Protein AF-A0A833PD04-F1 (afdb_monomer_lite)

Secondary structure (DSSP, 8-state):
--HHHHHHHHHHHHHHS-GGGHHHHHHHIIIIIIHHSHHHHHHHHHHHGGGS-HHHHHHHHHHHHHHHHHHHHHHHHHH-GGGPPPHHHHHHHHHHHHHHHHHHHHHHHHT-THHHHS-----SS-SEEEEEEEETTEEEEEEEEPP---------THHHH-HHHHHHHHHHHHHTT---

pLDDT: mean 88.04, std 6.07, range [50.88, 95.75]

Sequence (180 aa):
MNPTTAISLIFSVFKFCPDNQNEKIAEIVFNPLCISYPSKVTEYLNKYKEQLSTEKLLCLKKILEKLEKYHQGLEASYSLKELRISPAEHFEYRRHHQQSMNKAYAEARKKSVFAGLFTENTLLYGKGTAFIIQTPEGSQRQTMPLQSFSRKFDFPSMEILDSTSLQHCLLSFKVEGSSK

Foldseek 3Di:
DDLLVVLVVLVVCLQPDDLVCLVVSLVVCLPPRCQFFVVNNVVNCVVCLVSHDPSSNVSSVVSVVVSVVVVVVVVVLCVDPVSPDDPVVVVVVVVVVVVVVVVVVVVVLVVDPVNVVDDDDDDPDDQKDWDWDQDPVGIDIDIDGDDDDDDDDGGTPCCVVPVPVVVVVVVCVVCVVVPD

Organism: Acinetobacter bereziniae (NCBI:txid106648)

Radius of gyration: 24.27 Å; chains: 1; bounding box: 59×48×64 Å

Structure (mmCIF, N/CA/C/O backbone):
data_AF-A0A833PD04-F1
#
_entry.id   AF-A0A833PD04-F1
#
loop_
_atom_site.group_PDB
_atom_site.id
_atom_site.type_symbol
_atom_site.label_atom_id
_atom_site.label_alt_id
_atom_site.label_comp_id
_atom_site.label_asym_id
_atom_site.label_entity_id
_atom_site.label_seq_id
_atom_site.pdbx_PDB_ins_code
_atom_site.Cartn_x
_atom_site.Cartn_y
_atom_site.Cartn_z
_atom_site.occupancy
_atom_site.B_iso_or_equiv
_atom_site.auth_seq_id
_atom_site.auth_comp_id
_atom_site.auth_asym_id
_atom_site.auth_atom_id
_atom_site.pdbx_PDB_model_num
ATOM 1 N N . MET A 1 1 ? -10.093 -0.000 -7.103 1.00 57.00 1 MET A N 1
ATOM 2 C CA . MET A 1 1 ? -10.843 0.841 -6.144 1.00 57.00 1 MET A CA 1
ATOM 3 C C . MET A 1 1 ? -9.824 1.660 -5.364 1.00 57.00 1 MET A C 1
ATOM 5 O O . MET A 1 1 ? -8.804 1.096 -4.993 1.00 57.00 1 MET A O 1
ATOM 9 N N . ASN A 1 2 ? -10.006 2.973 -5.210 1.00 82.94 2 ASN A N 1
ATOM 10 C CA . ASN A 1 2 ? -9.042 3.804 -4.481 1.00 82.94 2 ASN A CA 1
ATOM 11 C C . ASN A 1 2 ? -9.290 3.646 -2.966 1.00 82.94 2 ASN A C 1
ATOM 13 O O . ASN A 1 2 ? -10.429 3.869 -2.546 1.00 82.94 2 ASN A O 1
ATOM 17 N N . PRO A 1 3 ? -8.290 3.269 -2.143 1.00 87.56 3 PRO A N 1
ATOM 18 C CA . PRO A 1 3 ? -8.480 3.100 -0.700 1.00 87.56 3 PRO A CA 1
ATOM 19 C C . PRO A 1 3 ? -9.009 4.366 -0.017 1.00 87.56 3 PRO A C 1
ATOM 21 O O . PRO A 1 3 ? -9.790 4.255 0.924 1.00 87.56 3 PRO A O 1
ATOM 24 N N . THR A 1 4 ? -8.677 5.560 -0.529 1.00 90.25 4 THR A N 1
ATOM 25 C CA . THR A 1 4 ? -9.212 6.825 0.004 1.00 90.25 4 THR A CA 1
ATOM 26 C C . THR A 1 4 ? -10.723 6.946 -0.173 1.00 90.25 4 THR A C 1
ATOM 28 O O . THR A 1 4 ? -11.394 7.491 0.694 1.00 90.25 4 THR A O 1
ATOM 31 N N . THR A 1 5 ? -11.277 6.411 -1.263 1.00 91.75 5 THR A N 1
ATOM 32 C CA . THR A 1 5 ? -12.723 6.429 -1.518 1.00 91.75 5 THR A CA 1
ATOM 33 C C . THR A 1 5 ? -13.461 5.477 -0.580 1.00 91.75 5 THR A C 1
ATOM 35 O O . THR A 1 5 ? -14.524 5.814 -0.060 1.00 91.75 5 THR A O 1
ATOM 38 N N . ALA A 1 6 ? -12.887 4.297 -0.331 1.00 90.56 6 ALA A N 1
ATOM 39 C CA . ALA A 1 6 ? -13.464 3.328 0.595 1.00 90.56 6 ALA A CA 1
ATOM 40 C C . ALA A 1 6 ? -13.500 3.888 2.025 1.00 90.56 6 ALA A C 1
ATOM 42 O O . ALA A 1 6 ? -14.561 3.914 2.649 1.00 90.56 6 ALA A O 1
ATOM 43 N N . ILE A 1 7 ? -12.375 4.428 2.515 1.00 93.69 7 ILE A N 1
ATOM 44 C CA . ILE A 1 7 ? -12.336 5.030 3.852 1.00 93.69 7 ILE A CA 1
ATOM 45 C C . ILE A 1 7 ? -13.212 6.279 3.939 1.00 93.69 7 ILE A C 1
ATOM 47 O O . ILE A 1 7 ? -13.862 6.465 4.959 1.00 93.69 7 ILE A O 1
ATOM 51 N N . SER A 1 8 ? -13.309 7.105 2.888 1.00 93.38 8 SER A N 1
ATOM 52 C CA . SER A 1 8 ? -14.184 8.282 2.927 1.00 93.38 8 SER A CA 1
ATOM 53 C C . SER A 1 8 ? -15.654 7.908 3.074 1.00 93.38 8 SER A C 1
ATOM 55 O O . SER A 1 8 ? -16.382 8.575 3.807 1.00 93.38 8 SER A O 1
ATOM 57 N N . LEU A 1 9 ? -16.080 6.821 2.422 1.00 92.75 9 LEU A N 1
ATOM 58 C CA . LEU A 1 9 ? -17.443 6.313 2.533 1.00 92.75 9 LEU A CA 1
ATOM 59 C C . LEU A 1 9 ? -17.713 5.812 3.956 1.00 92.75 9 LEU A C 1
ATOM 61 O O . LEU A 1 9 ? -18.668 6.255 4.591 1.00 92.75 9 LEU A O 1
ATOM 65 N N . ILE A 1 10 ? -16.832 4.962 4.491 1.00 92.00 10 ILE A N 1
ATOM 66 C CA . ILE A 1 10 ? -16.973 4.428 5.852 1.00 92.00 10 ILE A CA 1
ATOM 67 C C . ILE A 1 10 ? -16.931 5.560 6.887 1.00 92.00 10 ILE A C 1
ATOM 69 O O . ILE A 1 10 ? -17.763 5.605 7.789 1.00 92.00 10 ILE A O 1
ATOM 73 N N . PHE A 1 11 ? -16.019 6.520 6.729 1.00 92.38 11 PHE A N 1
ATOM 74 C CA . PHE A 1 11 ? -15.885 7.675 7.616 1.00 92.38 11 PHE A CA 1
ATOM 75 C C . PHE A 1 11 ? -17.143 8.550 7.623 1.00 92.38 11 PHE A C 1
ATOM 77 O O . PHE A 1 11 ? -17.534 9.058 8.674 1.00 92.38 11 PHE A O 1
ATOM 84 N N . SER A 1 12 ? -17.805 8.701 6.471 1.00 92.31 12 SER A N 1
ATOM 85 C CA . SER A 1 12 ? -19.057 9.457 6.381 1.00 92.31 12 SER A CA 1
ATOM 86 C C . SER A 1 12 ? -20.163 8.829 7.233 1.00 92.31 12 SER A C 1
ATOM 88 O O . SER A 1 12 ? -20.848 9.547 7.956 1.00 92.31 12 SER A O 1
ATOM 90 N N . VAL A 1 13 ? -20.271 7.496 7.240 1.00 91.44 13 VAL A N 1
ATOM 91 C CA . VAL A 1 13 ? -21.220 6.754 8.083 1.00 91.44 13 VAL A CA 1
ATOM 92 C C . VAL A 1 13 ? -20.795 6.806 9.550 1.00 91.44 13 VAL A C 1
ATOM 94 O O . VAL A 1 13 ? -21.610 7.109 10.422 1.00 91.44 13 VAL A O 1
ATOM 97 N N . PHE A 1 14 ? -19.505 6.594 9.822 1.00 91.00 14 PHE A N 1
ATOM 98 C CA . PHE A 1 14 ? -18.938 6.614 11.170 1.00 91.00 14 PHE A CA 1
ATOM 99 C C . PHE A 1 14 ? -19.196 7.938 11.893 1.00 91.00 14 PHE A C 1
ATOM 101 O O . PHE A 1 14 ? -19.433 7.956 13.096 1.00 91.00 14 PHE A O 1
ATOM 108 N N . LYS A 1 15 ? -19.226 9.065 11.173 1.00 89.56 15 LYS A N 1
ATOM 109 C CA . LY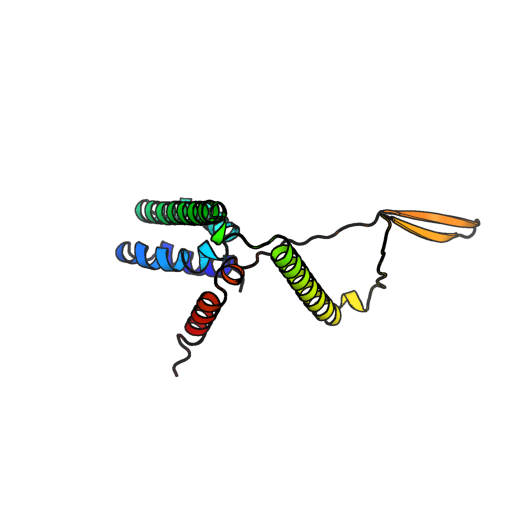S A 1 15 ? -19.519 10.376 11.763 1.00 89.56 15 LYS A CA 1
ATOM 110 C C . LYS A 1 15 ? -20.906 10.444 12.409 1.00 89.56 15 LYS A C 1
ATOM 112 O O . LYS A 1 15 ? -21.037 11.043 13.475 1.00 89.56 15 LYS A O 1
ATOM 117 N N . PHE A 1 16 ? -21.910 9.793 11.825 1.00 89.56 16 PHE A N 1
ATOM 118 C CA . PHE A 1 16 ? -23.313 9.914 12.242 1.00 89.56 16 PHE A CA 1
ATOM 119 C C . PHE A 1 16 ? -23.878 8.673 12.940 1.00 89.56 16 PHE A C 1
ATOM 121 O O . PHE A 1 16 ? -24.968 8.747 13.500 1.00 89.56 16 PHE A O 1
ATOM 128 N N . CYS A 1 17 ? -23.166 7.545 12.938 1.00 89.69 17 CYS A N 1
ATOM 129 C CA . CYS A 1 17 ? -23.637 6.335 13.607 1.00 89.69 17 CYS A CA 1
ATOM 130 C C . CYS A 1 17 ? -23.719 6.508 15.139 1.00 89.69 17 CYS A C 1
ATOM 132 O O . CYS A 1 17 ? -22.941 7.283 15.707 1.00 89.69 17 CYS A O 1
ATOM 134 N N . PRO A 1 18 ? -24.629 5.784 15.813 1.00 91.19 18 PRO A N 1
ATOM 135 C CA . PRO A 1 18 ? -24.664 5.714 17.271 1.00 91.19 18 PRO A CA 1
ATOM 136 C C . PRO A 1 18 ? -23.417 5.017 17.831 1.00 91.19 18 PRO A C 1
ATOM 138 O O . PRO A 1 18 ? -22.821 4.159 17.173 1.00 91.19 18 PRO A O 1
ATOM 141 N N . ASP A 1 19 ? -23.039 5.356 19.066 1.00 88.88 19 ASP A N 1
ATOM 142 C CA . ASP A 1 19 ? -21.758 4.922 19.637 1.00 88.88 19 ASP A CA 1
ATOM 143 C C . ASP A 1 19 ? -21.664 3.410 19.893 1.00 88.88 19 ASP A C 1
ATOM 145 O O . ASP A 1 19 ? -20.575 2.835 19.876 1.00 88.88 19 ASP A O 1
ATOM 149 N N . ASN A 1 20 ? -22.805 2.723 19.997 1.00 89.56 20 ASN A N 1
ATOM 150 C CA . ASN A 1 20 ? -22.875 1.262 20.091 1.00 89.56 20 ASN A CA 1
ATOM 151 C C . ASN A 1 20 ? -22.381 0.526 18.827 1.00 89.56 20 ASN A C 1
ATOM 153 O O . ASN A 1 20 ? -22.128 -0.676 18.882 1.00 89.56 20 ASN A O 1
ATOM 157 N N . GLN A 1 21 ? -22.256 1.212 17.686 1.00 89.56 21 GLN A N 1
ATOM 158 C CA . GLN A 1 21 ? -21.743 0.637 16.437 1.00 89.56 21 GLN A CA 1
ATOM 159 C C . GLN A 1 21 ? -20.262 0.942 16.196 1.00 89.56 21 GLN A C 1
ATOM 161 O O . GLN A 1 21 ? -19.680 0.395 15.255 1.00 89.56 21 GLN A O 1
ATOM 166 N N . ASN A 1 22 ? -19.639 1.771 17.041 1.00 89.12 22 ASN A N 1
ATOM 167 C CA . ASN A 1 22 ? -18.268 2.236 16.840 1.00 89.12 22 ASN A CA 1
ATOM 168 C C . ASN A 1 22 ? -17.275 1.069 16.722 1.00 89.12 22 ASN A C 1
ATOM 170 O O . ASN A 1 22 ? -16.420 1.083 15.840 1.00 89.12 22 ASN A O 1
ATOM 174 N N . GLU A 1 23 ? -17.417 0.032 17.551 1.00 88.94 23 GLU A N 1
ATOM 175 C CA . GLU A 1 23 ? -16.517 -1.129 17.538 1.00 88.94 23 GLU A CA 1
ATOM 176 C C . GLU A 1 23 ? -16.621 -1.946 16.245 1.00 88.94 23 GLU A C 1
ATOM 178 O O . GLU A 1 23 ? -15.602 -2.278 15.645 1.00 88.94 23 GLU A O 1
ATOM 183 N N . LYS A 1 24 ? -17.839 -2.192 15.746 1.00 90.00 24 LYS A N 1
ATOM 184 C CA . LYS A 1 24 ? -18.045 -2.931 14.489 1.00 90.00 24 LYS A CA 1
ATOM 185 C C . LYS A 1 24 ? -17.465 -2.183 13.291 1.00 90.00 24 LYS A C 1
ATOM 187 O O . LYS A 1 24 ? -16.832 -2.777 12.423 1.00 90.00 24 LYS A O 1
ATOM 192 N N . ILE A 1 25 ? -17.656 -0.865 13.250 1.00 90.94 25 ILE A N 1
ATOM 193 C CA . ILE A 1 25 ? -17.088 -0.029 12.187 1.00 90.94 25 ILE A CA 1
ATOM 194 C C . ILE A 1 25 ? -15.559 -0.016 12.285 1.00 90.94 25 ILE A C 1
ATOM 196 O O . ILE A 1 25 ? -14.880 -0.115 11.263 1.00 90.94 25 ILE A O 1
ATOM 200 N N . ALA A 1 26 ? -15.010 0.046 13.499 1.00 90.50 26 ALA A N 1
ATOM 201 C CA . ALA A 1 26 ? -13.573 -0.020 13.725 1.00 90.50 26 ALA A CA 1
ATOM 202 C C . ALA A 1 26 ? -12.954 -1.327 13.217 1.00 90.50 26 ALA A C 1
ATOM 204 O O . ALA A 1 26 ? -11.863 -1.299 12.649 1.00 90.50 26 ALA A O 1
ATOM 205 N N . GLU A 1 27 ? -13.643 -2.458 13.373 1.00 90.88 27 GLU A N 1
ATOM 206 C CA . GLU A 1 27 ? -13.190 -3.747 12.844 1.00 90.88 27 GLU A CA 1
ATOM 207 C C . GLU A 1 27 ? -13.127 -3.761 11.317 1.00 90.88 27 GLU A C 1
ATOM 209 O O . GLU A 1 27 ? -12.102 -4.164 10.770 1.00 90.88 27 GLU A O 1
ATOM 214 N N . ILE A 1 28 ? -14.159 -3.245 10.640 1.00 88.88 28 ILE A N 1
ATOM 215 C CA . ILE A 1 28 ? -14.208 -3.151 9.170 1.00 88.88 28 ILE A CA 1
ATOM 216 C C . ILE A 1 28 ? -13.117 -2.209 8.639 1.00 88.88 28 ILE A C 1
ATOM 218 O O . ILE A 1 28 ? -12.466 -2.489 7.630 1.00 88.88 28 ILE A O 1
ATOM 222 N N . VAL A 1 29 ? -12.896 -1.077 9.317 1.00 91.75 29 VAL A N 1
ATOM 223 C CA . VAL A 1 29 ? -11.812 -0.146 8.968 1.00 91.75 29 VAL A CA 1
ATOM 224 C C . VAL A 1 29 ? -10.456 -0.814 9.172 1.00 91.75 29 VAL A C 1
ATOM 226 O O . VAL A 1 29 ? -9.573 -0.668 8.330 1.00 91.75 29 VAL A O 1
ATOM 229 N N . PHE A 1 30 ? -10.283 -1.564 10.260 1.00 92.88 30 PHE A N 1
ATOM 230 C CA . PHE A 1 30 ? -9.031 -2.248 10.553 1.00 92.88 30 PHE A CA 1
ATOM 231 C C . PHE A 1 30 ? -8.719 -3.344 9.520 1.00 92.88 30 PHE A C 1
ATOM 233 O O . PHE A 1 30 ? -7.654 -3.308 8.901 1.00 92.88 30 PHE A O 1
ATOM 240 N N . ASN A 1 31 ? -9.646 -4.278 9.293 1.00 90.06 31 ASN A N 1
ATOM 241 C CA . ASN A 1 31 ? -9.500 -5.399 8.365 1.00 90.06 31 ASN A CA 1
ATOM 242 C C . AS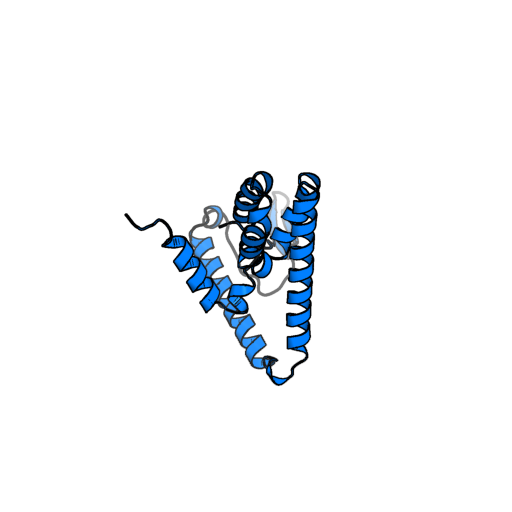N A 1 31 ? -10.687 -5.428 7.377 1.00 90.06 31 ASN A C 1
ATOM 244 O O . ASN A 1 31 ? -11.822 -5.590 7.825 1.00 90.06 31 ASN A O 1
ATOM 248 N N . PRO A 1 32 ? -10.457 -5.298 6.053 1.00 86.88 32 PRO A N 1
ATOM 249 C CA . PRO A 1 32 ? -9.159 -5.364 5.362 1.00 86.88 32 PRO A CA 1
ATOM 250 C C . PRO A 1 32 ? -8.446 -4.021 5.149 1.00 86.88 32 PRO A C 1
ATOM 252 O O . PRO A 1 32 ? -7.312 -4.014 4.665 1.00 86.88 32 PRO A O 1
ATOM 255 N N . LEU A 1 33 ? -9.072 -2.881 5.465 1.00 89.75 33 LEU A N 1
ATOM 256 C CA . LEU A 1 33 ? -8.635 -1.582 4.938 1.00 89.75 33 LEU A CA 1
ATOM 257 C C . LEU A 1 33 ? -7.283 -1.093 5.487 1.00 89.75 33 LEU A C 1
ATOM 259 O O . LEU A 1 33 ? -6.359 -0.868 4.702 1.00 89.75 33 LEU A O 1
ATOM 263 N N . CYS A 1 34 ? -7.159 -0.914 6.807 1.00 92.06 34 CYS A N 1
ATOM 264 C CA . CYS A 1 34 ? -5.934 -0.408 7.436 1.00 92.06 34 CYS A CA 1
ATOM 265 C C . CYS A 1 34 ? -4.766 -1.370 7.252 1.00 92.06 34 CYS A C 1
ATOM 267 O O . CYS A 1 34 ? -3.662 -0.914 6.978 1.00 92.06 34 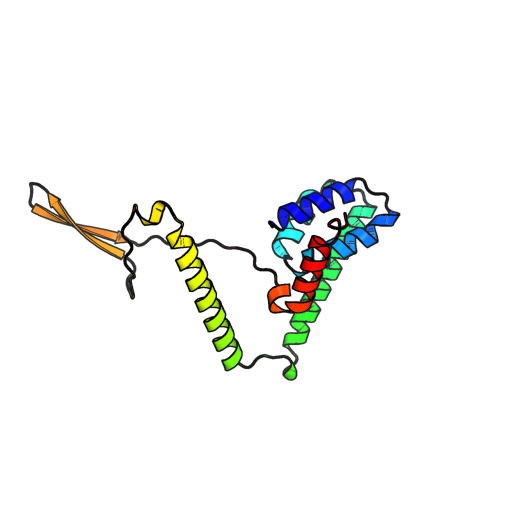CYS A O 1
ATOM 269 N N . ILE A 1 35 ? -5.003 -2.679 7.384 1.00 92.25 35 ILE A N 1
ATOM 270 C CA . ILE A 1 35 ? -3.945 -3.676 7.189 1.00 92.25 35 ILE A CA 1
ATOM 271 C C . ILE A 1 35 ? -3.415 -3.586 5.758 1.00 92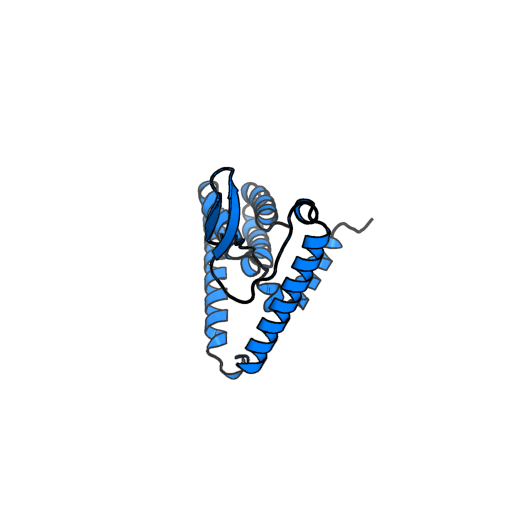.25 35 ILE A C 1
ATOM 273 O O . ILE A 1 35 ? -2.204 -3.490 5.576 1.00 92.25 35 ILE A O 1
ATOM 277 N N . SER A 1 36 ? -4.302 -3.550 4.755 1.00 91.69 36 SER A N 1
ATOM 278 C CA . SER A 1 36 ? -3.915 -3.526 3.337 1.00 91.69 36 SER A CA 1
ATOM 279 C C . SER A 1 36 ? -3.259 -2.214 2.905 1.00 91.69 36 SER A C 1
ATOM 281 O O . SER A 1 36 ? -2.308 -2.240 2.124 1.00 91.69 36 SER A O 1
ATOM 283 N N . TYR A 1 37 ? -3.761 -1.071 3.382 1.00 91.94 37 TYR A N 1
ATOM 284 C CA . TYR A 1 37 ? -3.341 0.268 2.950 1.00 91.94 37 TYR A CA 1
ATOM 285 C C . TYR A 1 37 ? -3.024 1.194 4.140 1.00 91.94 37 TYR A C 1
ATOM 287 O O . TYR A 1 37 ? -3.649 2.252 4.281 1.00 91.94 37 TYR A O 1
ATOM 295 N N . PRO A 1 38 ? -2.037 0.849 4.987 1.00 91.12 38 PRO A N 1
ATOM 296 C CA . PRO A 1 38 ? -1.808 1.532 6.258 1.00 91.12 38 PRO A CA 1
ATOM 297 C C . PRO A 1 38 ? -1.511 3.019 6.070 1.00 91.12 38 PRO A C 1
ATOM 299 O O . PRO A 1 38 ? -2.129 3.857 6.721 1.00 91.12 38 PRO A O 1
ATOM 302 N N . SER A 1 39 ? -0.640 3.384 5.126 1.00 90.25 39 SER A N 1
ATOM 303 C CA . SER A 1 39 ? -0.226 4.779 4.930 1.00 90.25 39 SER A CA 1
ATOM 304 C C . SER A 1 39 ? -1.387 5.692 4.528 1.00 90.25 39 SER A C 1
ATOM 306 O O . SER A 1 39 ? -1.651 6.683 5.201 1.00 90.25 39 SER A O 1
ATOM 308 N N . LYS A 1 40 ? -2.140 5.344 3.476 1.00 91.06 40 LYS A N 1
ATOM 309 C CA . LYS A 1 40 ? -3.250 6.188 2.999 1.00 91.06 40 LYS A CA 1
ATOM 310 C C . LYS A 1 40 ? -4.411 6.264 3.979 1.00 91.06 40 LYS A C 1
ATOM 312 O O . LYS A 1 40 ? -5.032 7.317 4.109 1.00 91.06 40 LYS A O 1
ATOM 317 N N . VAL A 1 41 ? -4.741 5.152 4.636 1.00 91.81 41 VAL A N 1
ATOM 318 C CA . VAL A 1 41 ? -5.874 5.114 5.566 1.00 91.81 41 VAL A CA 1
ATOM 319 C C . VAL A 1 41 ? -5.542 5.898 6.833 1.00 91.81 41 VAL A C 1
ATOM 321 O O . VAL A 1 41 ? -6.357 6.708 7.269 1.00 91.81 41 VAL A O 1
ATOM 324 N N . THR A 1 42 ? -4.332 5.750 7.379 1.00 92.31 42 THR A N 1
ATOM 325 C CA . THR A 1 42 ? -3.893 6.538 8.543 1.00 92.31 42 THR A CA 1
ATOM 326 C C . THR A 1 42 ? -3.763 8.025 8.222 1.00 92.31 42 THR A C 1
ATOM 328 O O . THR A 1 42 ? -4.196 8.847 9.027 1.00 92.31 42 THR A O 1
ATOM 331 N N . GLU A 1 43 ? -3.246 8.395 7.046 1.00 93.06 43 GLU A N 1
ATOM 332 C CA . GLU A 1 43 ? -3.202 9.789 6.585 1.00 93.06 43 GLU A CA 1
ATOM 333 C C . GLU A 1 43 ? -4.612 10.394 6.522 1.00 93.06 43 GLU A C 1
ATOM 335 O O . GLU A 1 43 ? -4.853 11.480 7.054 1.00 93.06 43 GLU A O 1
ATOM 340 N N . TYR A 1 44 ? -5.571 9.661 5.947 1.00 93.12 44 TYR A N 1
ATOM 341 C CA . TYR A 1 44 ? -6.964 10.096 5.874 1.00 93.12 44 TYR A CA 1
ATOM 342 C C . TYR A 1 44 ? -7.582 10.266 7.269 1.00 93.12 44 TYR A C 1
ATOM 344 O O . TYR A 1 44 ? -8.140 11.318 7.578 1.00 93.12 44 TYR A O 1
ATOM 352 N N . LEU A 1 45 ? -7.460 9.261 8.139 1.00 91.88 45 LEU A N 1
ATOM 353 C CA . LEU A 1 45 ? -8.011 9.306 9.496 1.00 91.88 45 LEU A CA 1
ATOM 354 C C . LEU A 1 45 ? -7.412 10.453 10.320 1.00 91.88 45 LEU A C 1
ATOM 356 O O . LEU A 1 45 ? -8.145 11.174 10.995 1.00 91.88 45 LEU A O 1
ATOM 360 N N . ASN A 1 46 ? -6.100 10.678 10.217 1.00 92.75 46 ASN A N 1
ATOM 361 C CA . ASN A 1 46 ? -5.423 11.772 10.909 1.00 92.75 46 ASN A CA 1
ATOM 362 C C . ASN A 1 46 ? -5.859 13.151 10.413 1.00 92.75 46 ASN A C 1
ATOM 364 O O . ASN A 1 46 ? -5.945 14.075 11.220 1.00 92.75 46 ASN A O 1
ATOM 368 N N . LYS A 1 47 ? -6.161 13.288 9.119 1.00 94.06 47 LYS A N 1
ATOM 369 C CA . LYS A 1 47 ? -6.630 14.543 8.522 1.00 94.06 47 LYS A CA 1
ATOM 370 C C . LYS A 1 47 ? -8.019 14.954 9.016 1.00 94.06 47 LYS A C 1
ATOM 372 O O . LYS A 1 47 ? -8.281 16.143 9.156 1.00 94.06 47 LYS A O 1
ATOM 377 N N . TYR A 1 48 ? -8.907 13.994 9.273 1.00 90.81 48 TYR A N 1
ATOM 378 C CA . TYR A 1 48 ? -10.307 14.269 9.625 1.00 90.81 48 TYR A CA 1
ATOM 379 C C . TYR A 1 48 ? -10.653 14.006 11.100 1.00 90.81 48 TYR A C 1
ATOM 381 O O . TYR A 1 48 ? -11.809 14.170 11.492 1.00 90.81 48 TYR A O 1
ATOM 389 N N . LYS A 1 49 ? -9.670 13.658 11.942 1.00 89.88 49 LYS A N 1
ATOM 390 C CA . LYS A 1 49 ? -9.872 13.346 13.372 1.00 89.88 49 LYS A CA 1
ATOM 391 C C . LYS A 1 49 ? -10.548 14.459 14.180 1.00 89.88 49 LYS A C 1
ATOM 393 O O . LYS A 1 49 ? -11.271 14.164 15.121 1.00 89.88 49 LYS A O 1
ATOM 398 N N . GLU A 1 50 ? -10.339 15.721 13.805 1.00 89.62 50 GLU A N 1
ATOM 399 C CA . GLU A 1 50 ? -10.896 16.894 14.503 1.00 89.62 50 GLU A CA 1
ATOM 400 C C . GLU A 1 50 ? -12.410 17.052 14.302 1.00 89.62 50 GLU A C 1
ATOM 402 O O . GLU A 1 50 ? -13.065 17.782 15.036 1.00 89.62 50 GLU A O 1
ATOM 407 N N . GLN A 1 51 ? -12.989 16.348 13.326 1.00 89.62 51 GLN A N 1
ATOM 408 C CA . GLN A 1 51 ? -14.423 16.400 13.028 1.00 89.62 51 GLN A CA 1
ATOM 409 C C . GLN A 1 51 ? -15.253 15.397 13.845 1.00 89.62 51 GLN A C 1
ATOM 411 O O . GLN A 1 51 ? -16.459 15.275 13.612 1.00 89.62 51 GLN A O 1
ATOM 416 N N . LEU A 1 52 ? -14.611 14.633 14.729 1.00 88.81 52 LEU A N 1
ATOM 417 C CA . LEU A 1 52 ? -15.204 13.527 15.476 1.00 88.81 52 LEU A CA 1
ATOM 418 C C . LEU A 1 52 ? -15.507 13.929 16.923 1.00 88.81 52 LEU A C 1
ATOM 420 O O . LEU A 1 52 ? -14.810 14.749 17.517 1.00 88.81 52 LEU A O 1
ATOM 424 N N . SER A 1 53 ? -16.537 13.307 17.500 1.00 89.19 53 SER A N 1
ATOM 425 C CA . SER A 1 53 ? -16.816 13.389 18.935 1.00 89.19 53 SER A CA 1
ATOM 426 C C . SER A 1 53 ? -15.716 12.701 19.752 1.00 89.19 53 SER A C 1
ATOM 428 O O . SER A 1 53 ? -14.956 11.875 19.239 1.00 89.19 53 SER A O 1
ATOM 430 N N . THR A 1 54 ? -15.652 13.003 21.049 1.00 89.94 54 THR A N 1
ATOM 431 C CA . THR A 1 54 ? -14.637 12.466 21.968 1.00 89.94 54 THR A CA 1
ATOM 432 C C . THR A 1 54 ? -14.605 10.933 21.987 1.00 89.94 54 THR A C 1
ATOM 434 O O . THR A 1 54 ? -13.527 10.339 21.948 1.00 89.94 54 THR A O 1
ATOM 437 N N . GLU A 1 55 ? -15.772 10.281 21.983 1.00 88.94 55 GLU A N 1
ATOM 438 C CA . GLU A 1 55 ? -15.885 8.815 21.988 1.00 88.94 55 GLU A CA 1
ATOM 439 C C . GLU A 1 55 ? -15.350 8.187 20.696 1.00 88.94 55 GLU A C 1
ATOM 441 O O . GLU A 1 55 ? -14.569 7.232 20.721 1.00 88.94 55 GLU A O 1
ATOM 446 N N . LYS A 1 56 ? -15.696 8.771 19.548 1.00 90.25 56 LYS A N 1
ATOM 447 C CA . LYS A 1 56 ? -15.242 8.295 18.237 1.00 90.25 56 LYS A CA 1
ATOM 448 C C . LYS A 1 56 ? -13.757 8.552 18.013 1.00 90.25 56 LYS A C 1
ATOM 450 O O . LYS A 1 56 ? -13.078 7.741 17.386 1.00 90.25 56 LYS A O 1
ATOM 455 N N . LEU A 1 57 ? -13.227 9.636 18.574 1.00 91.12 57 LEU A N 1
ATOM 456 C CA . LEU A 1 57 ? -11.793 9.913 18.598 1.00 91.12 57 LEU A CA 1
ATOM 457 C C . LEU A 1 57 ? -11.048 8.847 19.415 1.00 91.12 57 LEU A C 1
ATOM 459 O O . LEU A 1 57 ? -10.013 8.346 18.975 1.00 91.12 57 LEU A O 1
ATOM 463 N N . LEU A 1 58 ? -11.589 8.444 20.568 1.00 91.31 58 LEU A N 1
ATOM 464 C CA . LEU A 1 58 ? -11.035 7.348 21.368 1.00 91.31 58 LEU A CA 1
ATOM 465 C C . LEU A 1 58 ? -11.063 6.019 20.600 1.00 91.31 58 LEU A C 1
ATOM 467 O O . LEU A 1 58 ? -10.080 5.280 20.614 1.00 91.31 58 LEU A O 1
ATOM 471 N N . CYS A 1 59 ? -12.142 5.742 19.868 1.00 91.00 59 CYS A N 1
ATOM 472 C CA . CYS A 1 59 ? -12.229 4.589 18.973 1.00 91.00 59 CYS A CA 1
ATOM 473 C C . CYS A 1 59 ? -11.152 4.629 17.869 1.00 91.00 59 CYS A C 1
ATOM 475 O O . CYS A 1 59 ? -10.436 3.651 17.665 1.00 91.00 59 CYS A O 1
ATOM 477 N N . LEU A 1 60 ? -10.956 5.781 17.221 1.00 91.31 60 LEU A N 1
ATOM 478 C CA . LEU A 1 60 ? -9.919 5.972 16.203 1.00 91.31 60 LEU A CA 1
ATOM 479 C C . LEU A 1 60 ? -8.511 5.736 16.768 1.00 91.31 60 LEU A C 1
ATOM 481 O O . LEU A 1 60 ? -7.707 5.053 16.137 1.00 91.31 60 LEU A O 1
ATOM 485 N N . LYS A 1 61 ? -8.220 6.238 17.975 1.00 92.25 61 LYS A N 1
ATOM 486 C CA . LYS A 1 61 ? -6.946 5.978 18.667 1.00 92.25 61 LYS A CA 1
ATOM 487 C C . LYS A 1 61 ? -6.712 4.485 18.888 1.00 92.25 61 LYS A C 1
ATOM 489 O O . LYS A 1 61 ? -5.637 4.001 18.552 1.00 92.25 61 LYS A O 1
ATOM 494 N N . LYS A 1 62 ? -7.731 3.743 19.340 1.00 92.69 62 LYS A N 1
ATOM 495 C CA . LYS A 1 62 ? -7.646 2.279 19.488 1.00 92.69 62 LYS A CA 1
ATOM 496 C C . LYS A 1 62 ? -7.300 1.581 18.168 1.00 92.69 62 LYS A C 1
ATOM 498 O O . LYS A 1 62 ? -6.517 0.638 18.176 1.00 92.69 62 LYS A O 1
ATOM 503 N N . ILE A 1 63 ? -7.856 2.029 17.038 1.00 93.44 63 ILE A N 1
ATOM 504 C CA . ILE A 1 63 ? -7.530 1.467 15.713 1.00 93.44 63 ILE A CA 1
ATOM 505 C C . ILE A 1 63 ? -6.057 1.709 15.369 1.00 93.44 63 ILE A C 1
ATOM 507 O O . ILE A 1 63 ? -5.385 0.785 14.913 1.00 93.44 63 ILE A O 1
ATOM 511 N N . LEU A 1 64 ? -5.553 2.926 15.591 1.00 93.25 64 LEU A N 1
ATOM 512 C CA . LEU A 1 64 ? -4.154 3.269 15.319 1.00 93.25 64 LEU A CA 1
ATOM 513 C C . LEU A 1 64 ? -3.192 2.475 16.211 1.00 93.25 64 LEU A C 1
ATOM 515 O O . LEU A 1 64 ? -2.238 1.897 15.701 1.00 93.25 64 LEU A O 1
ATOM 519 N N . GLU A 1 65 ? -3.486 2.361 17.506 1.00 94.56 65 GLU A N 1
ATOM 520 C CA . GLU A 1 65 ? -2.715 1.528 18.439 1.00 94.56 65 GLU A CA 1
ATOM 521 C C . GLU A 1 65 ? -2.740 0.047 18.033 1.00 94.56 65 GLU A C 1
ATOM 523 O O . GLU A 1 65 ? -1.726 -0.647 18.103 1.00 94.56 65 GLU A O 1
ATOM 528 N N . LYS A 1 66 ? -3.894 -0.460 17.577 1.00 94.69 66 LYS A N 1
ATOM 529 C CA . LYS A 1 66 ? -4.026 -1.834 17.075 1.00 94.69 66 LYS A CA 1
ATOM 530 C C . LYS A 1 66 ? -3.190 -2.053 15.811 1.00 94.69 66 LYS A C 1
ATOM 532 O O . LYS A 1 66 ? -2.584 -3.112 15.667 1.00 94.69 66 LYS A O 1
ATOM 537 N N . LEU A 1 67 ? -3.140 -1.067 14.914 1.00 94.31 67 LEU A N 1
ATOM 538 C CA . LEU A 1 67 ? -2.322 -1.110 13.701 1.00 94.31 67 LEU A CA 1
ATOM 539 C C . LEU A 1 67 ? -0.824 -1.084 14.025 1.00 94.31 67 LEU A C 1
ATOM 541 O O . LEU A 1 67 ? -0.059 -1.845 13.440 1.00 94.31 67 LEU A O 1
ATOM 545 N N . GLU A 1 68 ? -0.408 -0.264 14.985 1.00 94.62 68 GLU A N 1
ATOM 546 C CA . GLU A 1 68 ? 0.980 -0.228 15.445 1.00 94.62 68 GLU A CA 1
ATOM 547 C C . GLU A 1 68 ? 1.398 -1.569 16.059 1.00 94.62 68 GLU A C 1
ATOM 549 O O . GLU A 1 68 ? 2.410 -2.140 15.656 1.00 94.62 68 GLU A O 1
ATOM 554 N N . LYS A 1 69 ? 0.573 -2.139 16.948 1.00 95.69 69 LYS A N 1
ATOM 555 C CA . LYS A 1 69 ? 0.802 -3.482 17.510 1.00 95.69 69 LYS A CA 1
ATOM 556 C C . LYS A 1 69 ? 0.883 -4.561 16.431 1.00 95.69 69 LYS A C 1
ATOM 558 O O . LYS A 1 69 ? 1.700 -5.471 16.537 1.00 95.69 69 LYS A O 1
ATOM 563 N N . TYR A 1 70 ? 0.054 -4.464 15.393 1.00 93.88 70 TYR A N 1
ATOM 564 C CA . TYR A 1 70 ? 0.105 -5.375 14.251 1.00 93.88 70 TYR A CA 1
ATOM 565 C C . TYR A 1 70 ? 1.452 -5.288 13.517 1.00 93.88 70 TYR A C 1
ATOM 567 O O . TYR A 1 70 ? 2.080 -6.317 13.272 1.00 93.88 70 TYR A O 1
ATOM 575 N N . HIS A 1 71 ? 1.940 -4.078 13.227 1.00 92.06 71 HIS A N 1
ATOM 576 C CA . HIS A 1 71 ? 3.242 -3.888 12.585 1.00 92.06 71 HIS A CA 1
ATOM 577 C C . HIS A 1 71 ? 4.411 -4.333 13.469 1.00 92.06 71 HIS A C 1
ATOM 579 O O . HIS A 1 71 ? 5.301 -5.018 12.974 1.00 92.06 71 HIS A O 1
ATOM 585 N N . GLN A 1 72 ? 4.372 -4.051 14.773 1.00 94.44 72 GLN A N 1
ATOM 586 C CA . GLN A 1 72 ? 5.361 -4.565 15.728 1.00 94.44 72 GLN A CA 1
ATOM 587 C C . GLN A 1 72 ? 5.382 -6.101 15.750 1.00 94.44 72 GLN A C 1
ATOM 589 O O . GLN A 1 72 ? 6.450 -6.706 15.783 1.00 94.44 72 GLN A O 1
ATOM 594 N N . GLY A 1 73 ? 4.213 -6.747 15.676 1.00 93.00 73 GLY A N 1
ATOM 595 C CA . GLY A 1 73 ? 4.109 -8.202 15.562 1.00 93.00 73 GLY A CA 1
ATOM 596 C C . GLY A 1 73 ? 4.721 -8.747 14.267 1.00 93.00 73 GLY A C 1
ATOM 597 O O . GLY A 1 73 ? 5.432 -9.751 14.297 1.00 93.00 73 GLY A O 1
ATOM 598 N N . LEU A 1 74 ? 4.507 -8.065 13.137 1.00 89.56 74 LEU A N 1
ATOM 599 C CA . LEU A 1 74 ? 5.141 -8.418 11.862 1.00 89.56 74 LEU A CA 1
ATOM 600 C C . LEU A 1 74 ? 6.666 -8.255 11.916 1.00 89.56 74 LEU A C 1
ATOM 602 O O . LEU A 1 74 ? 7.392 -9.141 11.470 1.00 89.56 74 LEU A O 1
ATOM 606 N N . GLU A 1 75 ? 7.173 -7.169 12.491 1.00 90.00 75 GLU A N 1
ATOM 607 C CA . GLU A 1 75 ? 8.616 -6.960 12.652 1.00 90.00 75 GLU A CA 1
ATOM 608 C C . GLU A 1 75 ? 9.238 -8.010 13.577 1.00 90.00 75 GLU A C 1
ATOM 610 O O . GLU A 1 75 ? 10.277 -8.588 13.253 1.00 90.00 75 GLU A O 1
ATOM 615 N N . ALA A 1 76 ? 8.564 -8.339 14.682 1.00 91.19 76 ALA A N 1
ATOM 616 C CA . ALA A 1 76 ? 8.980 -9.418 15.570 1.00 91.19 76 ALA A CA 1
ATOM 617 C C . ALA A 1 76 ? 9.009 -10.773 14.843 1.00 91.19 76 ALA A C 1
ATOM 619 O O . ALA A 1 76 ? 9.941 -11.550 15.046 1.00 91.19 76 ALA A O 1
ATOM 620 N N . SER A 1 77 ? 8.062 -11.045 13.939 1.00 87.75 77 SER A N 1
ATOM 621 C CA . SER A 1 77 ? 8.058 -12.282 13.144 1.00 87.75 77 SER A CA 1
ATOM 622 C C . SER A 1 77 ? 9.280 -12.409 12.228 1.00 87.75 77 SER A C 1
ATOM 624 O O . SER A 1 77 ? 9.775 -13.512 12.018 1.00 87.75 77 SER A O 1
ATOM 626 N N . TYR A 1 78 ? 9.838 -11.289 11.758 1.00 83.69 78 TYR A N 1
ATOM 627 C CA . TYR A 1 78 ? 11.043 -11.283 10.926 1.00 83.69 78 TYR A CA 1
ATOM 628 C C . TYR A 1 78 ? 12.313 -11.673 11.701 1.00 83.69 78 TYR A C 1
ATOM 630 O O . TYR A 1 78 ? 13.301 -12.106 11.105 1.00 83.69 78 TYR A O 1
ATOM 638 N N . SER A 1 79 ? 12.298 -11.542 13.033 1.00 86.19 79 SER A N 1
ATOM 639 C CA . SER A 1 79 ? 13.390 -12.016 13.892 1.00 86.19 79 SER A CA 1
ATOM 640 C C . SER A 1 79 ? 13.442 -13.545 14.005 1.00 86.19 79 SER A C 1
ATOM 642 O O . SER A 1 79 ? 14.500 -14.098 14.312 1.00 86.19 79 SER A O 1
ATOM 644 N N . LEU A 1 80 ? 12.332 -14.232 13.707 1.00 90.19 80 LEU A N 1
ATOM 645 C CA . LEU A 1 80 ? 12.255 -15.689 13.698 1.00 90.19 80 LEU A CA 1
ATOM 646 C C . LEU A 1 80 ? 12.915 -16.221 12.428 1.00 90.19 80 LEU A C 1
ATOM 648 O O . LEU A 1 80 ? 12.493 -15.941 11.304 1.00 90.19 80 LEU A O 1
ATOM 652 N N . LYS A 1 81 ? 13.977 -17.006 12.608 1.00 86.75 81 LYS A N 1
ATOM 653 C CA . LYS A 1 81 ? 14.781 -17.523 11.497 1.00 86.75 81 LYS A CA 1
ATOM 654 C C . LYS A 1 81 ? 13.975 -18.477 10.613 1.00 86.75 81 LYS A C 1
ATOM 656 O O . LYS A 1 81 ? 14.217 -18.531 9.413 1.00 86.75 81 LYS A O 1
ATOM 661 N N . GLU A 1 82 ? 13.025 -19.193 11.200 1.00 87.56 82 GLU A N 1
ATOM 662 C CA . GLU A 1 82 ? 12.147 -20.170 10.557 1.00 87.56 82 GLU A CA 1
ATOM 663 C C . GLU A 1 82 ? 11.146 -19.518 9.598 1.00 87.56 82 GLU A C 1
ATOM 665 O O . GLU A 1 82 ? 10.768 -20.128 8.604 1.00 87.56 82 GLU A O 1
ATOM 670 N N . LEU A 1 83 ? 10.732 -18.277 9.876 1.00 86.81 83 LEU A N 1
ATOM 671 C CA . LEU A 1 83 ? 9.808 -17.514 9.028 1.00 86.81 83 LEU A CA 1
ATOM 672 C C . LEU A 1 83 ? 10.536 -16.650 7.991 1.00 86.81 83 LEU A C 1
ATOM 674 O O . LEU A 1 83 ? 9.904 -15.982 7.170 1.00 86.81 83 LEU A O 1
ATOM 678 N N . ARG A 1 84 ? 11.871 -16.636 8.021 1.00 84.06 84 ARG A N 1
ATOM 679 C CA . ARG A 1 84 ? 12.667 -15.821 7.114 1.00 84.06 84 ARG A CA 1
ATOM 680 C C . ARG A 1 84 ? 12.836 -16.526 5.773 1.00 84.06 84 ARG A C 1
ATOM 682 O O . ARG A 1 84 ? 13.443 -17.587 5.679 1.00 84.06 84 ARG A O 1
ATOM 689 N N . ILE A 1 85 ? 12.385 -15.852 4.723 1.00 84.50 85 ILE A N 1
ATOM 690 C CA . ILE A 1 85 ? 12.584 -16.267 3.332 1.00 84.50 85 ILE A CA 1
ATOM 691 C C . ILE A 1 85 ? 14.086 -16.308 3.015 1.00 84.50 85 ILE A C 1
ATOM 693 O O . ILE A 1 85 ? 14.849 -15.419 3.423 1.00 84.50 85 ILE A O 1
ATOM 697 N N . SER A 1 86 ? 14.529 -17.317 2.264 1.00 89.50 86 SER A N 1
ATOM 698 C CA . SER A 1 86 ? 15.924 -17.398 1.840 1.00 89.50 86 SER A CA 1
ATOM 699 C C . SER A 1 86 ? 16.288 -16.234 0.899 1.00 89.50 86 SER A C 1
ATOM 701 O O . SER A 1 86 ? 15.445 -15.721 0.156 1.00 89.50 86 SER A O 1
ATOM 703 N N . PRO A 1 87 ? 17.559 -15.791 0.860 1.00 90.62 87 PRO A N 1
ATOM 704 C CA . PRO A 1 87 ? 17.973 -14.735 -0.064 1.00 90.62 87 PRO A CA 1
ATOM 705 C C . PRO A 1 87 ? 17.685 -15.052 -1.542 1.00 90.62 87 PRO A C 1
ATOM 707 O O . PRO A 1 87 ? 17.400 -14.132 -2.312 1.00 90.62 87 PRO A O 1
ATOM 710 N N . ALA A 1 88 ? 17.747 -16.334 -1.922 1.00 93.88 88 ALA A N 1
ATOM 711 C CA . ALA A 1 88 ? 17.457 -16.804 -3.274 1.00 93.88 88 ALA A CA 1
ATOM 712 C C . ALA A 1 88 ? 15.971 -16.632 -3.618 1.00 93.88 88 ALA A C 1
ATOM 714 O O . ALA A 1 88 ? 15.652 -15.946 -4.586 1.00 93.88 88 ALA A O 1
ATOM 715 N N . GLU A 1 89 ? 15.066 -17.134 -2.776 1.00 91.00 89 GLU A N 1
ATOM 716 C CA . GLU A 1 89 ? 13.615 -16.975 -2.957 1.00 91.00 89 GLU A CA 1
ATOM 717 C C . GLU A 1 89 ? 13.205 -15.498 -2.963 1.00 91.00 89 GLU A C 1
ATOM 719 O O . GLU A 1 89 ? 12.406 -15.065 -3.792 1.00 91.00 89 GLU A O 1
ATOM 724 N N . HIS A 1 90 ? 13.801 -14.675 -2.094 1.00 89.25 90 HIS A N 1
ATOM 725 C CA . HIS A 1 90 ? 13.543 -13.235 -2.087 1.00 89.25 90 HIS A CA 1
ATOM 726 C C . HIS A 1 90 ? 13.981 -12.562 -3.402 1.00 89.25 90 HIS A C 1
ATOM 728 O O . HIS A 1 90 ? 13.329 -11.635 -3.895 1.00 89.25 90 HIS A O 1
ATOM 734 N N . PHE A 1 91 ? 15.092 -13.004 -3.997 1.00 94.81 91 PHE A N 1
ATOM 735 C CA . PHE A 1 91 ? 15.525 -12.527 -5.309 1.00 94.81 91 PHE A CA 1
ATOM 736 C C . PHE A 1 91 ? 14.587 -12.996 -6.428 1.00 94.81 91 PHE A C 1
ATOM 738 O O . PHE A 1 91 ? 14.203 -12.187 -7.275 1.00 94.81 91 PHE A O 1
ATOM 745 N N . GLU A 1 92 ? 14.176 -14.262 -6.408 1.00 94.88 92 GLU A N 1
ATOM 746 C CA . GLU A 1 92 ? 13.228 -14.824 -7.371 1.00 94.88 92 GLU A CA 1
ATOM 747 C C . GLU A 1 92 ? 11.874 -14.117 -7.319 1.00 94.88 92 GLU A C 1
ATOM 749 O O . GLU A 1 92 ? 11.369 -13.699 -8.363 1.00 94.88 92 GLU A O 1
ATOM 754 N N . TYR A 1 93 ? 11.335 -13.869 -6.123 1.00 91.19 93 TYR A N 1
ATOM 755 C CA . TYR A 1 93 ? 10.102 -13.107 -5.939 1.00 91.19 93 TYR A CA 1
ATOM 756 C C . TYR A 1 93 ? 10.215 -11.695 -6.522 1.00 91.19 93 TYR A C 1
ATOM 758 O O . TYR A 1 93 ? 9.355 -11.269 -7.298 1.00 91.19 93 TYR A O 1
ATOM 766 N N . ARG A 1 94 ? 11.303 -10.968 -6.224 1.00 91.25 94 ARG A N 1
ATOM 767 C CA . ARG A 1 94 ? 11.531 -9.626 -6.788 1.00 91.25 94 ARG A CA 1
ATOM 768 C C . ARG A 1 94 ? 11.631 -9.654 -8.310 1.00 91.25 94 ARG A C 1
ATOM 770 O O . ARG A 1 94 ? 11.071 -8.781 -8.973 1.00 91.25 94 ARG A O 1
ATOM 777 N N . ARG A 1 95 ? 12.297 -10.663 -8.876 1.00 95.31 95 ARG A N 1
ATOM 778 C CA . ARG A 1 95 ? 12.394 -10.852 -10.329 1.00 95.31 95 ARG A CA 1
ATOM 779 C C . ARG A 1 95 ? 11.026 -11.133 -10.946 1.00 95.31 95 ARG A C 1
ATOM 781 O O . ARG A 1 95 ? 10.687 -10.511 -11.951 1.00 95.31 95 ARG A O 1
ATOM 788 N N . HIS A 1 96 ? 10.240 -12.022 -10.345 1.00 93.88 96 HIS A N 1
ATOM 789 C CA . HIS A 1 96 ? 8.882 -12.329 -10.783 1.00 93.88 96 HIS A CA 1
ATOM 790 C C . HIS A 1 96 ? 7.987 -11.082 -10.739 1.00 93.88 96 HIS A C 1
ATOM 792 O O . HIS A 1 96 ? 7.338 -10.750 -11.731 1.00 93.88 96 HIS A O 1
ATOM 798 N N . HIS A 1 97 ? 8.015 -10.332 -9.635 1.00 90.50 97 HIS A N 1
ATOM 799 C CA . HIS A 1 97 ? 7.262 -9.087 -9.497 1.00 90.50 97 HIS A CA 1
ATOM 800 C C . HIS A 1 97 ? 7.659 -8.056 -10.567 1.00 90.50 97 HIS A C 1
ATOM 802 O O . HIS A 1 97 ? 6.790 -7.483 -11.226 1.00 90.50 97 HIS A O 1
ATOM 808 N N . GLN A 1 98 ? 8.961 -7.876 -10.815 1.00 93.50 98 GLN A N 1
ATOM 809 C CA . GLN A 1 98 ? 9.457 -6.988 -11.870 1.00 93.50 98 GLN A CA 1
ATOM 810 C C . GLN A 1 98 ? 8.976 -7.418 -13.262 1.00 93.50 98 GLN A C 1
ATOM 812 O O . GLN A 1 98 ? 8.574 -6.577 -14.065 1.00 93.50 98 GLN A O 1
ATOM 817 N N . GLN A 1 99 ? 8.997 -8.717 -13.565 1.00 95.75 99 GLN A N 1
ATOM 818 C CA . GLN A 1 99 ? 8.511 -9.238 -14.845 1.00 95.75 99 GLN A CA 1
ATOM 819 C C . GLN A 1 99 ? 7.011 -8.997 -15.025 1.00 95.75 99 GLN A C 1
ATOM 821 O O . GLN A 1 99 ? 6.590 -8.559 -16.096 1.00 95.75 99 GLN A O 1
ATOM 826 N N . SER A 1 100 ? 6.212 -9.235 -13.987 1.00 92.88 100 SER A N 1
ATOM 827 C CA . SER A 1 100 ? 4.771 -8.971 -14.000 1.00 92.88 100 SER A CA 1
ATOM 828 C C . SER A 1 100 ? 4.471 -7.484 -14.193 1.00 92.88 100 SER A C 1
ATOM 830 O O . SER A 1 100 ? 3.630 -7.132 -15.020 1.00 92.88 100 SER A O 1
ATOM 832 N N . MET A 1 101 ? 5.223 -6.600 -13.531 1.00 89.88 101 MET A N 1
ATOM 833 C CA . MET A 1 101 ? 5.101 -5.153 -13.723 1.00 89.88 101 MET A CA 1
ATOM 834 C C . MET A 1 101 ? 5.485 -4.722 -15.146 1.00 89.88 101 MET A C 1
ATOM 836 O O . MET A 1 101 ? 4.776 -3.929 -15.761 1.00 89.88 101 MET A O 1
ATOM 840 N N . ASN A 1 102 ? 6.558 -5.285 -15.712 1.00 91.88 102 ASN A N 1
ATOM 8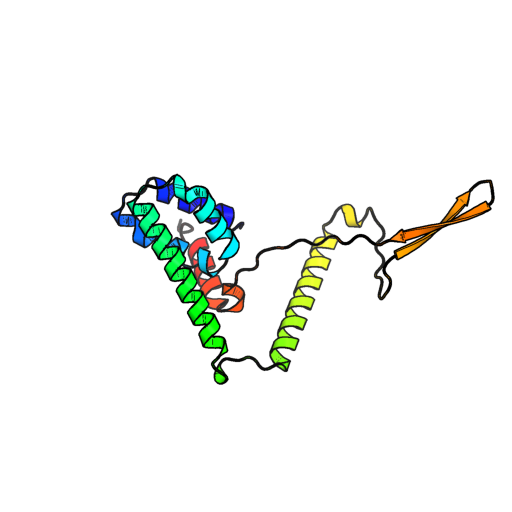41 C CA . ASN A 1 102 ? 6.970 -5.008 -17.091 1.00 91.88 102 ASN A CA 1
ATOM 842 C C . ASN A 1 102 ? 5.896 -5.432 -18.105 1.00 91.88 102 ASN A C 1
ATOM 844 O O . ASN A 1 102 ? 5.639 -4.703 -19.063 1.00 91.88 102 ASN A O 1
ATOM 848 N N . LYS A 1 103 ? 5.244 -6.583 -17.891 1.00 94.69 103 LYS A N 1
ATOM 849 C CA . LYS A 1 103 ? 4.123 -7.044 -18.727 1.00 94.69 103 LYS A CA 1
ATOM 850 C C . LYS A 1 103 ? 2.934 -6.089 -18.638 1.00 94.69 103 LYS A C 1
ATOM 852 O O . LYS A 1 103 ? 2.453 -5.632 -19.671 1.00 94.69 103 LYS A O 1
ATOM 857 N N . ALA A 1 104 ? 2.523 -5.722 -17.423 1.00 90.88 104 ALA A N 1
ATOM 858 C CA . ALA A 1 104 ? 1.437 -4.767 -17.209 1.00 90.88 104 ALA A CA 1
ATOM 859 C C . ALA A 1 104 ? 1.738 -3.405 -17.859 1.00 90.88 104 ALA A C 1
ATOM 861 O O . ALA A 1 104 ? 0.868 -2.808 -18.495 1.00 90.88 104 ALA A O 1
ATOM 862 N N . TYR A 1 105 ? 2.985 -2.935 -17.765 1.00 88.69 105 TYR A N 1
ATOM 863 C CA . TYR A 1 105 ? 3.422 -1.703 -18.416 1.00 88.69 105 TYR A CA 1
ATOM 864 C C . TYR A 1 105 ? 3.360 -1.810 -19.944 1.00 88.69 105 TYR A C 1
ATOM 866 O O . TYR A 1 105 ? 2.826 -0.914 -20.593 1.00 88.69 105 TYR A O 1
ATOM 874 N N . ALA A 1 106 ? 3.829 -2.917 -20.527 1.00 89.50 106 ALA A N 1
ATOM 875 C CA . ALA A 1 106 ? 3.752 -3.155 -21.968 1.00 89.50 106 ALA A CA 1
ATOM 876 C C . ALA A 1 106 ? 2.298 -3.217 -22.477 1.00 89.50 106 ALA A C 1
ATOM 878 O O . ALA A 1 106 ? 1.992 -2.707 -23.555 1.00 89.50 106 ALA A O 1
ATOM 879 N N . GLU A 1 107 ? 1.377 -3.797 -21.708 1.00 91.69 107 GLU A N 1
ATOM 880 C CA . GLU A 1 107 ? -0.051 -3.819 -22.043 1.00 91.69 107 GLU A CA 1
ATOM 881 C C . GLU A 1 107 ? -0.707 -2.440 -21.932 1.00 91.69 107 GLU A C 1
ATOM 883 O O . GLU A 1 107 ? -1.455 -2.038 -22.826 1.00 91.69 107 GLU A O 1
ATOM 888 N N . ALA A 1 108 ? -0.410 -1.688 -20.870 1.00 88.38 108 ALA A N 1
ATOM 889 C CA . ALA A 1 108 ? -0.891 -0.318 -20.706 1.00 88.38 108 ALA A CA 1
ATOM 890 C C . ALA A 1 108 ? -0.356 0.596 -21.818 1.00 88.38 108 ALA A C 1
ATOM 892 O O . ALA A 1 108 ? -1.087 1.428 -22.357 1.00 88.38 108 ALA A O 1
ATOM 893 N N . ARG A 1 109 ? 0.902 0.390 -22.216 1.00 84.12 109 ARG A N 1
ATOM 894 C CA . ARG A 1 109 ? 1.567 1.104 -23.304 1.00 84.12 109 ARG A CA 1
ATOM 895 C C . ARG A 1 109 ? 0.840 0.931 -24.636 1.00 84.12 109 ARG A C 1
ATOM 897 O O . ARG A 1 109 ? 0.610 1.929 -25.308 1.00 84.12 109 ARG A O 1
ATOM 904 N N . LYS A 1 110 ? 0.398 -0.287 -24.976 1.00 87.38 110 LYS A N 1
ATOM 905 C CA . LYS A 1 110 ? -0.395 -0.559 -26.196 1.00 87.38 110 LYS A CA 1
ATOM 906 C C . LYS A 1 110 ? -1.700 0.240 -26.261 1.00 87.38 110 LYS A C 1
ATOM 908 O O . LYS A 1 110 ? -2.202 0.490 -27.348 1.00 87.38 110 LYS A O 1
ATOM 913 N N . LYS A 1 111 ? -2.250 0.632 -25.109 1.00 87.94 111 LYS A N 1
ATOM 914 C CA . LYS A 1 111 ? -3.487 1.421 -25.000 1.00 87.94 111 LYS A CA 1
ATOM 915 C C . LYS A 1 111 ? -3.234 2.932 -24.893 1.00 87.94 111 LYS A C 1
ATOM 917 O O . LYS A 1 111 ? -4.190 3.699 -24.831 1.00 87.94 111 LYS A O 1
ATOM 922 N N . SER A 1 112 ? -1.976 3.374 -24.828 1.00 86.38 112 SER A N 1
ATOM 923 C CA . SER A 1 112 ? -1.626 4.782 -24.625 1.00 86.38 112 SER A CA 1
ATOM 924 C C . SER A 1 112 ? -1.631 5.560 -25.940 1.00 86.38 112 SER A C 1
ATOM 926 O O . SER A 1 112 ? -0.939 5.197 -26.885 1.00 86.38 112 SER A O 1
ATOM 928 N N . VAL A 1 113 ? -2.342 6.690 -25.981 1.00 84.94 113 VAL A N 1
ATOM 929 C CA . VAL A 1 113 ? -2.371 7.592 -27.151 1.00 84.94 113 VAL A CA 1
ATOM 930 C C . VAL A 1 113 ? -0.989 8.189 -27.432 1.00 84.94 113 VAL A C 1
ATOM 932 O O . VAL A 1 113 ? -0.575 8.299 -28.582 1.00 84.94 113 VAL A O 1
ATOM 935 N N . PHE A 1 114 ? -0.222 8.488 -26.379 1.00 83.00 114 PHE A N 1
ATOM 936 C CA . PHE A 1 114 ? 1.151 8.979 -26.512 1.00 83.00 114 PHE A CA 1
ATOM 937 C C . PHE A 1 114 ? 2.091 7.948 -27.141 1.00 83.00 114 PHE A C 1
ATOM 939 O O . PHE A 1 114 ? 3.197 8.302 -27.545 1.00 83.00 114 PHE A O 1
ATOM 946 N N . ALA A 1 115 ? 1.670 6.682 -27.243 1.00 82.56 115 ALA A N 1
ATOM 947 C CA . ALA A 1 115 ? 2.495 5.642 -27.822 1.00 82.56 115 ALA A CA 1
ATOM 948 C C . ALA A 1 115 ? 2.711 5.719 -29.308 1.00 82.56 115 ALA A C 1
ATOM 950 O O . ALA A 1 115 ? 3.820 5.447 -29.758 1.00 82.56 115 ALA A O 1
ATOM 951 N N . GLY A 1 116 ? 1.690 6.148 -30.038 1.00 79.38 116 GLY A N 1
ATOM 952 C CA . GLY A 1 116 ? 1.824 6.406 -31.463 1.00 79.38 116 GLY A CA 1
ATOM 953 C C . GLY A 1 116 ? 2.482 7.749 -31.775 1.00 79.38 116 GLY A C 1
ATOM 954 O O . GLY A 1 116 ? 2.948 7.932 -32.891 1.00 79.38 116 GLY A O 1
ATOM 955 N N . LEU A 1 117 ? 2.515 8.687 -30.819 1.00 86.88 117 LEU A N 1
ATOM 956 C CA . LEU A 1 117 ? 2.960 10.066 -31.062 1.00 86.88 117 LEU A CA 1
ATOM 957 C C . LEU A 1 117 ? 4.471 10.265 -30.906 1.00 86.88 117 LEU A C 1
ATOM 959 O O . LEU A 1 117 ? 5.038 11.127 -31.571 1.00 86.88 117 LEU A O 1
ATOM 963 N N . PHE A 1 118 ? 5.122 9.493 -30.033 1.00 83.62 118 PHE A N 1
ATOM 964 C CA . PHE A 1 118 ? 6.544 9.651 -29.727 1.00 83.62 118 PHE A CA 1
ATOM 965 C C . PHE A 1 118 ? 7.315 8.350 -29.950 1.00 83.62 118 PHE A C 1
ATOM 967 O O . PHE A 1 118 ? 6.899 7.282 -29.497 1.00 83.62 118 PHE A O 1
ATOM 974 N N . THR A 1 119 ? 8.474 8.453 -30.604 1.00 81.94 119 THR A N 1
ATOM 975 C CA . THR A 1 119 ? 9.418 7.343 -30.777 1.00 81.94 119 THR A CA 1
ATOM 976 C C . THR A 1 119 ? 10.125 7.032 -29.463 1.00 81.94 119 THR A C 1
ATOM 978 O O . THR A 1 119 ? 10.738 7.915 -28.862 1.00 81.94 119 THR A O 1
ATOM 981 N N . GLU A 1 120 ? 10.088 5.772 -29.041 1.00 79.56 120 GLU A N 1
ATOM 982 C CA . GLU A 1 120 ? 10.772 5.297 -27.839 1.00 79.56 120 GLU A CA 1
ATOM 983 C C . GLU A 1 120 ? 11.989 4.456 -28.208 1.00 79.56 120 GLU A C 1
ATOM 985 O O . GLU A 1 120 ? 11.899 3.557 -29.040 1.00 79.56 120 GLU A O 1
ATOM 990 N N . ASN A 1 121 ? 13.111 4.711 -27.535 1.00 80.94 121 ASN A N 1
ATOM 991 C CA . ASN A 1 121 ? 14.332 3.924 -27.664 1.00 80.94 121 ASN A CA 1
ATOM 992 C C . ASN A 1 121 ? 14.737 3.393 -26.286 1.00 80.94 121 ASN A C 1
ATOM 994 O O . ASN A 1 121 ? 14.789 4.149 -25.314 1.00 80.94 121 ASN A O 1
ATOM 998 N N . THR A 1 122 ? 15.049 2.100 -26.192 1.00 82.50 122 THR A N 1
ATOM 999 C CA . THR A 1 122 ? 15.573 1.504 -24.957 1.00 82.50 122 THR A CA 1
ATOM 1000 C C . THR A 1 122 ? 17.070 1.770 -24.852 1.00 82.50 122 THR A C 1
ATOM 1002 O O . THR A 1 122 ? 17.858 1.279 -25.657 1.00 82.50 122 THR A O 1
ATOM 1005 N N . LEU A 1 123 ? 17.468 2.538 -23.842 1.00 82.88 123 LEU A N 1
ATOM 1006 C CA . LEU A 1 123 ? 18.872 2.795 -23.535 1.00 82.88 123 LEU A CA 1
ATOM 1007 C C . LEU A 1 123 ? 19.363 1.780 -22.500 1.00 82.88 123 LEU A C 1
ATOM 1009 O O . LEU A 1 123 ? 18.796 1.682 -21.414 1.00 82.88 123 LEU A O 1
ATOM 1013 N N . LEU A 1 124 ? 20.429 1.043 -22.823 1.00 83.38 124 LEU A N 1
ATOM 1014 C CA . LEU A 1 124 ? 21.092 0.142 -21.870 1.00 83.38 124 LEU A CA 1
ATOM 1015 C C . LEU A 1 124 ? 21.952 0.918 -20.863 1.00 83.38 124 LEU A C 1
ATOM 1017 O O . LEU A 1 124 ? 22.073 0.528 -19.705 1.00 83.38 124 LEU A O 1
ATOM 1021 N N . TYR A 1 125 ? 22.555 2.017 -21.317 1.00 81.12 125 TYR A N 1
ATOM 1022 C CA . TYR A 1 125 ? 23.445 2.867 -20.537 1.00 81.12 125 TYR A CA 1
ATOM 1023 C C . TYR A 1 125 ? 23.387 4.317 -21.030 1.00 81.12 125 TYR A C 1
ATOM 1025 O O . TYR A 1 125 ? 23.087 4.586 -22.192 1.00 81.12 125 TYR A O 1
ATOM 1033 N N . GLY A 1 126 ? 23.714 5.252 -20.135 1.00 81.25 126 GLY A N 1
ATOM 1034 C CA . GLY A 1 126 ? 23.802 6.682 -20.435 1.00 81.25 126 GLY A CA 1
ATOM 1035 C C . GLY A 1 126 ? 22.803 7.537 -19.656 1.00 81.25 126 GLY A C 1
ATOM 1036 O O . GLY A 1 126 ? 21.766 7.066 -19.200 1.00 81.25 126 GLY A O 1
ATOM 1037 N N . LYS A 1 127 ? 23.149 8.816 -19.476 1.00 81.56 127 LYS A N 1
ATOM 1038 C CA . LYS A 1 127 ? 22.341 9.808 -18.738 1.00 81.56 127 LYS A CA 1
ATOM 1039 C C . LYS A 1 127 ? 21.865 10.971 -19.616 1.00 81.56 127 LYS A C 1
ATOM 1041 O O . LYS A 1 127 ? 21.266 11.916 -19.112 1.00 81.56 127 LYS A O 1
ATOM 1046 N N . GLY A 1 128 ? 22.146 10.930 -20.916 1.00 82.44 128 GLY A N 1
ATOM 1047 C CA . GLY A 1 128 ? 21.851 12.022 -21.835 1.00 82.44 128 GLY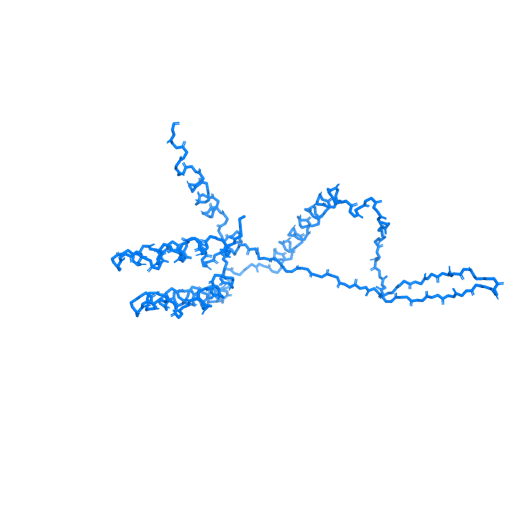 A CA 1
ATOM 1048 C C . GLY A 1 128 ? 21.757 11.547 -23.275 1.00 82.44 128 GLY A C 1
ATOM 1049 O O . GLY A 1 128 ? 22.235 10.469 -23.622 1.00 82.44 128 GLY A O 1
ATOM 1050 N N . THR A 1 129 ? 21.135 12.375 -24.101 1.00 83.44 129 THR A N 1
ATOM 1051 C CA . THR A 1 129 ? 21.016 12.187 -25.547 1.00 83.44 129 THR A CA 1
ATOM 1052 C C . THR A 1 129 ? 21.777 13.304 -26.250 1.00 83.44 129 THR A C 1
ATOM 1054 O O . THR A 1 129 ? 21.872 14.418 -25.734 1.00 83.44 129 THR A O 1
ATOM 1057 N N . ALA A 1 130 ? 22.368 13.003 -27.403 1.00 84.44 130 ALA A N 1
ATOM 1058 C CA . ALA A 1 130 ? 23.032 13.990 -28.242 1.00 84.44 130 ALA A CA 1
ATOM 1059 C C . ALA A 1 130 ? 22.431 13.924 -29.642 1.00 84.44 130 ALA A C 1
ATOM 1061 O O . ALA A 1 130 ? 22.317 12.835 -30.203 1.00 84.44 130 ALA A O 1
ATOM 1062 N N . PHE A 1 131 ? 22.068 15.070 -30.201 1.00 84.19 131 PHE A N 1
ATOM 1063 C CA . PHE A 1 131 ? 21.543 15.186 -31.556 1.00 84.19 131 PHE A CA 1
ATOM 1064 C C . PHE A 1 131 ? 22.254 16.320 -32.294 1.00 84.19 131 PHE A C 1
ATOM 1066 O O . PHE A 1 131 ? 22.763 17.264 -31.687 1.00 84.19 131 PHE A O 1
ATOM 1073 N N . ILE A 1 132 ? 22.352 16.183 -33.613 1.00 87.12 132 ILE A N 1
ATOM 1074 C CA . ILE A 1 132 ? 22.980 17.172 -34.490 1.00 87.12 132 ILE A CA 1
ATOM 1075 C C . ILE A 1 132 ? 21.858 17.914 -35.206 1.00 87.12 132 ILE A C 1
ATOM 1077 O O . ILE A 1 132 ? 21.019 17.287 -35.848 1.00 87.12 132 ILE A O 1
ATOM 1081 N N . ILE A 1 133 ? 21.852 19.238 -35.095 1.00 85.75 133 ILE A N 1
ATOM 1082 C CA . ILE A 1 133 ? 20.945 20.119 -35.827 1.00 85.75 133 ILE A CA 1
ATOM 1083 C C . ILE A 1 133 ? 21.739 20.731 -36.977 1.00 85.75 133 ILE A C 1
ATOM 1085 O O . ILE A 1 133 ? 22.837 21.248 -36.764 1.00 85.75 133 ILE A O 1
ATOM 1089 N N . GLN A 1 134 ? 21.201 20.658 -38.193 1.00 83.94 134 GLN A N 1
ATOM 1090 C CA . GLN A 1 134 ? 21.765 21.382 -39.328 1.00 83.94 134 GLN A CA 1
ATOM 1091 C C . GLN A 1 134 ? 21.140 22.771 -39.406 1.00 83.94 134 GLN A C 1
ATOM 1093 O O . GLN A 1 134 ? 19.929 22.906 -39.570 1.00 83.94 134 GLN A O 1
ATOM 1098 N N . THR A 1 135 ? 21.975 23.793 -39.269 1.00 83.25 135 THR A N 1
ATOM 1099 C CA . THR A 1 135 ? 21.627 25.197 -39.477 1.00 83.25 135 THR A CA 1
ATOM 1100 C C . THR A 1 135 ? 22.289 25.717 -40.760 1.00 83.25 135 THR A C 1
ATOM 1102 O O . THR A 1 135 ? 23.231 25.101 -41.261 1.00 83.25 135 THR A O 1
ATOM 1105 N N . PRO A 1 136 ? 21.829 26.857 -41.313 1.00 81.38 136 PRO A N 1
ATOM 1106 C CA . PRO A 1 136 ? 22.417 27.460 -42.518 1.00 81.38 136 PRO A CA 1
ATOM 1107 C C . PRO A 1 136 ? 23.923 27.768 -42.403 1.00 81.38 136 PRO A C 1
ATOM 1109 O O . PRO A 1 136 ? 24.606 27.872 -43.415 1.00 81.38 136 PRO A O 1
ATOM 1112 N N . GLU A 1 137 ? 24.436 27.892 -41.176 1.00 79.62 137 GLU A N 1
ATOM 1113 C CA . GLU A 1 137 ? 25.835 28.203 -40.849 1.00 79.62 137 GLU A CA 1
ATOM 1114 C C . GLU A 1 137 ? 26.698 26.953 -40.566 1.00 79.62 137 GLU A C 1
ATOM 1116 O O . GLU A 1 137 ? 27.904 27.072 -40.356 1.00 79.62 137 GLU A O 1
ATOM 1121 N N . GLY A 1 138 ? 26.110 25.748 -40.557 1.00 83.25 138 GLY A N 1
ATOM 1122 C CA . GLY A 1 138 ? 26.816 24.486 -40.315 1.00 83.25 138 GLY A CA 1
ATOM 1123 C C . GLY A 1 138 ? 26.055 23.502 -39.420 1.00 83.25 138 GLY A C 1
ATOM 1124 O O . GLY A 1 138 ? 24.884 23.679 -39.100 1.00 83.25 138 GLY A O 1
ATOM 1125 N N . SER A 1 139 ? 26.718 22.418 -39.009 1.00 84.00 139 SER A N 1
ATOM 1126 C CA . SER A 1 139 ? 26.138 21.429 -38.092 1.00 84.00 139 SER A CA 1
ATOM 1127 C C . SER A 1 139 ? 26.470 21.755 -36.634 1.00 84.00 139 SER A C 1
ATOM 1129 O O . SER A 1 139 ? 27.646 21.770 -36.265 1.00 84.00 139 SER A O 1
ATOM 1131 N N . GLN A 1 140 ? 25.458 21.925 -35.782 1.00 84.88 140 GLN A N 1
ATOM 1132 C CA . GLN A 1 140 ? 25.631 22.141 -34.345 1.00 84.88 140 GLN A CA 1
ATOM 1133 C C . GLN A 1 140 ? 25.198 20.904 -33.551 1.00 84.88 140 GLN A C 1
ATOM 1135 O O . GLN A 1 140 ? 24.087 20.395 -33.704 1.00 84.88 140 GLN A O 1
ATOM 1140 N N . ARG A 1 141 ? 26.071 20.421 -32.662 1.00 86.44 141 ARG A N 1
ATOM 1141 C CA . ARG A 1 141 ? 25.747 19.335 -31.728 1.00 86.44 141 ARG A CA 1
ATOM 1142 C C . ARG A 1 141 ? 25.073 19.902 -30.482 1.00 86.44 141 ARG A C 1
ATOM 1144 O O . ARG A 1 141 ? 25.642 20.764 -29.818 1.00 86.44 141 ARG A O 1
ATOM 1151 N N . GLN A 1 142 ? 23.917 19.358 -30.122 1.00 85.62 142 GLN A N 1
ATOM 1152 C CA . GLN A 1 142 ? 23.239 19.638 -28.860 1.00 85.62 142 GLN A CA 1
ATOM 1153 C C . GLN A 1 142 ? 23.145 18.373 -28.010 1.00 85.62 142 GLN A C 1
ATOM 1155 O O . GLN A 1 142 ? 22.935 17.269 -28.514 1.00 85.62 142 GLN A O 1
ATOM 1160 N N . THR A 1 143 ? 23.330 18.534 -26.703 1.00 85.69 143 THR A N 1
ATOM 1161 C CA . THR A 1 143 ? 23.228 17.459 -25.712 1.00 85.69 143 THR A CA 1
ATOM 1162 C C . THR A 1 143 ? 22.167 17.813 -24.687 1.00 85.69 143 THR A C 1
ATOM 1164 O O . THR A 1 143 ? 22.223 18.897 -24.111 1.00 85.69 143 THR A O 1
ATOM 1167 N N . MET A 1 144 ? 21.248 16.889 -24.415 1.00 86.31 144 MET A N 1
ATOM 1168 C CA . MET A 1 144 ? 20.190 17.066 -23.424 1.00 86.31 144 MET A CA 1
ATOM 1169 C C . MET A 1 144 ? 20.240 15.940 -22.379 1.00 86.31 144 MET A C 1
ATOM 1171 O O . MET A 1 144 ? 20.298 14.763 -22.759 1.00 86.31 144 MET A O 1
ATOM 1175 N N . PRO A 1 145 ? 20.225 16.254 -21.069 1.00 88.12 145 PRO A N 1
ATOM 1176 C CA . PRO A 1 145 ? 20.133 15.234 -20.029 1.00 88.12 145 PRO A CA 1
ATOM 1177 C C . PRO A 1 145 ? 18.766 14.536 -20.065 1.00 88.12 145 PRO A C 1
ATOM 1179 O O . PRO A 1 145 ? 17.749 15.150 -20.386 1.00 88.12 145 PRO A O 1
ATOM 1182 N N . LEU A 1 146 ? 18.735 13.247 -19.723 1.00 87.62 146 LEU A N 1
ATOM 1183 C CA . LEU A 1 146 ? 17.487 12.491 -19.613 1.00 87.62 146 LEU A CA 1
ATOM 1184 C C . LEU A 1 146 ? 16.696 12.935 -18.380 1.00 87.62 146 LEU A C 1
ATOM 1186 O O . LEU A 1 146 ? 17.257 13.098 -17.296 1.00 87.62 146 LEU A O 1
ATOM 1190 N N . GLN A 1 147 ? 15.381 13.067 -18.536 1.00 85.31 147 GLN A N 1
ATOM 1191 C CA . GLN A 1 147 ? 14.462 13.312 -17.429 1.00 85.31 147 GLN A CA 1
ATOM 1192 C C . GLN A 1 147 ? 13.820 12.002 -16.972 1.00 85.31 147 GLN A C 1
ATOM 1194 O O . GLN A 1 147 ? 13.501 11.136 -17.785 1.00 85.31 147 GLN A O 1
ATOM 1199 N N . SER A 1 148 ? 13.636 11.861 -15.660 1.00 84.62 148 SER A N 1
ATOM 1200 C CA . SER A 1 148 ? 12.989 10.697 -15.059 1.00 84.62 148 SER A CA 1
ATOM 1201 C C . SER A 1 148 ? 11.627 11.086 -14.510 1.00 84.62 148 SER A C 1
ATOM 1203 O O . SER A 1 148 ? 11.504 12.040 -13.742 1.00 84.62 148 SER A O 1
ATOM 1205 N N . PHE A 1 149 ? 10.613 10.308 -14.874 1.00 83.31 149 PHE A N 1
ATOM 1206 C CA . PHE A 1 149 ? 9.289 10.383 -14.280 1.00 83.31 149 PHE A CA 1
ATOM 1207 C C . PHE A 1 149 ? 9.062 9.105 -13.485 1.00 83.31 149 PHE A C 1
ATOM 1209 O O . PHE A 1 149 ? 9.103 8.007 -14.035 1.00 83.31 149 PHE A O 1
ATOM 1216 N N . SER A 1 150 ? 8.800 9.243 -12.188 1.00 83.94 150 SER A N 1
ATOM 1217 C CA . SER A 1 150 ? 8.381 8.120 -11.352 1.00 83.94 150 SER A CA 1
ATOM 1218 C C . SER A 1 150 ? 6.994 8.390 -10.797 1.00 83.94 150 SER A C 1
ATOM 1220 O O . SER A 1 150 ? 6.650 9.529 -10.469 1.00 83.94 150 SER A O 1
ATOM 1222 N N . ARG A 1 151 ? 6.193 7.334 -10.679 1.00 81.81 151 ARG A N 1
ATOM 1223 C CA . ARG A 1 151 ? 4.959 7.366 -9.903 1.00 81.81 151 ARG A CA 1
ATOM 1224 C C . ARG A 1 151 ? 5.020 6.295 -8.839 1.00 81.81 151 ARG A C 1
ATOM 1226 O O . ARG A 1 151 ? 5.385 5.156 -9.114 1.00 81.81 151 ARG A O 1
ATOM 1233 N N . LYS A 1 152 ? 4.620 6.680 -7.634 1.00 81.31 152 LYS A N 1
ATOM 1234 C CA . LYS A 1 152 ? 4.343 5.747 -6.552 1.00 81.31 152 LYS A CA 1
ATOM 1235 C C . LYS A 1 152 ? 2.874 5.359 -6.635 1.00 81.31 152 LYS A C 1
ATOM 1237 O O . LYS A 1 152 ? 2.015 6.209 -6.875 1.00 81.31 152 LYS A O 1
ATOM 1242 N N . PHE A 1 153 ? 2.600 4.082 -6.457 1.00 80.69 153 PHE A N 1
ATOM 1243 C CA . PHE A 1 153 ? 1.257 3.562 -6.272 1.00 80.69 153 PHE A CA 1
ATOM 1244 C C . PHE A 1 153 ? 1.280 2.686 -5.025 1.00 80.69 153 PHE A C 1
ATOM 1246 O O . PHE A 1 153 ? 2.321 2.120 -4.695 1.00 80.69 153 PHE A O 1
ATOM 1253 N N . ASP A 1 154 ? 0.144 2.587 -4.342 1.00 82.19 154 ASP A N 1
ATOM 1254 C CA . ASP A 1 154 ? 0.054 1.697 -3.190 1.00 82.19 154 ASP A CA 1
ATOM 1255 C C . ASP A 1 154 ? -0.413 0.333 -3.644 1.00 82.19 154 ASP A C 1
ATOM 1257 O O . ASP A 1 154 ? -1.387 0.205 -4.393 1.00 82.19 154 ASP A O 1
ATOM 1261 N N . PHE A 1 155 ? 0.284 -0.674 -3.149 1.00 86.12 155 PHE A N 1
ATOM 1262 C CA . PHE A 1 155 ? -0.047 -2.066 -3.351 1.00 86.12 155 PHE A CA 1
ATOM 1263 C C . PHE A 1 155 ? -0.564 -2.644 -2.026 1.00 86.12 155 PHE A C 1
ATOM 1265 O O . PHE A 1 155 ? 0.032 -2.353 -0.987 1.00 86.12 155 PHE A O 1
ATOM 1272 N N . PRO A 1 156 ? -1.668 -3.411 -2.032 1.00 89.94 156 PRO A N 1
ATOM 1273 C CA . PRO A 1 156 ? -2.216 -3.994 -0.812 1.00 89.94 156 PRO A CA 1
ATOM 1274 C C . PRO A 1 156 ? -1.200 -4.939 -0.164 1.00 89.94 156 PRO A C 1
ATOM 1276 O O . PRO A 1 156 ? -0.780 -5.919 -0.775 1.00 89.94 156 PRO A O 1
ATOM 1279 N N . SER A 1 157 ? -0.829 -4.668 1.087 1.00 90.19 157 SER A N 1
ATOM 1280 C CA . SER A 1 157 ? 0.101 -5.518 1.847 1.00 90.19 157 SER A CA 1
ATOM 1281 C C . SER A 1 157 ? -0.440 -6.944 2.024 1.00 90.19 157 SER A C 1
ATOM 1283 O O . SER A 1 157 ? 0.318 -7.907 1.943 1.00 90.19 157 SER A O 1
ATOM 1285 N N . MET A 1 158 ? -1.760 -7.088 2.192 1.00 90.38 158 MET A N 1
ATOM 1286 C CA . MET A 1 158 ? -2.424 -8.382 2.327 1.00 90.38 158 MET A CA 1
ATOM 1287 C C . MET A 1 158 ? -2.288 -9.242 1.072 1.00 90.38 158 MET A C 1
ATOM 1289 O O . MET A 1 158 ? -2.248 -10.451 1.202 1.00 90.38 158 MET A O 1
ATOM 1293 N N . GLU A 1 159 ? -2.119 -8.670 -0.122 1.00 89.44 159 GLU A N 1
ATOM 1294 C CA . GLU A 1 159 ? -1.862 -9.476 -1.326 1.00 89.44 159 GLU A CA 1
ATOM 1295 C C . GLU A 1 159 ? -0.497 -10.186 -1.259 1.00 89.44 159 GLU A C 1
ATOM 1297 O O . GLU A 1 159 ? -0.288 -11.197 -1.920 1.00 89.44 159 GLU A O 1
ATOM 1302 N N . ILE A 1 160 ? 0.433 -9.670 -0.447 1.00 87.06 160 ILE A N 1
ATOM 1303 C CA . ILE A 1 160 ? 1.740 -10.289 -0.195 1.00 87.06 160 ILE A CA 1
ATOM 1304 C C . ILE A 1 160 ? 1.662 -11.252 0.995 1.00 87.06 160 ILE A C 1
ATOM 1306 O O . ILE A 1 160 ? 2.246 -12.330 0.941 1.00 87.06 160 ILE A O 1
ATOM 1310 N N . LEU A 1 161 ? 0.975 -10.856 2.070 1.00 87.12 161 LEU A N 1
ATOM 1311 C CA . LEU A 1 161 ? 0.929 -11.619 3.323 1.00 87.12 161 LEU A CA 1
ATOM 1312 C C . LEU A 1 161 ? -0.067 -12.787 3.283 1.00 87.12 161 LEU A C 1
ATOM 1314 O O . LEU A 1 161 ? 0.255 -13.875 3.747 1.00 87.12 161 LEU A O 1
ATOM 1318 N N . ASP A 1 162 ? -1.268 -12.558 2.753 1.00 88.50 162 ASP A N 1
ATOM 1319 C CA . ASP A 1 162 ? -2.353 -13.537 2.644 1.00 88.50 162 ASP A CA 1
ATOM 1320 C C . ASP A 1 162 ? -3.309 -13.149 1.503 1.00 88.50 162 ASP A C 1
ATOM 1322 O O . ASP A 1 162 ? -4.385 -12.565 1.697 1.00 88.50 162 ASP A O 1
ATOM 1326 N N . SER A 1 163 ? -2.886 -13.468 0.278 1.00 89.06 163 SER A N 1
ATOM 1327 C CA . SER A 1 163 ? -3.679 -13.206 -0.925 1.00 89.06 163 SER A CA 1
ATOM 1328 C C . SER A 1 163 ? -4.992 -13.987 -0.924 1.00 89.06 163 SER A C 1
ATOM 1330 O O . SER A 1 163 ? -6.002 -13.492 -1.423 1.00 89.06 163 SER A O 1
ATOM 1332 N N . THR A 1 164 ? -5.017 -15.181 -0.328 1.00 90.75 164 THR A N 1
ATOM 1333 C CA . THR A 1 164 ? -6.194 -16.052 -0.326 1.00 90.75 164 THR A CA 1
ATOM 1334 C C . THR A 1 164 ? -7.346 -15.468 0.478 1.00 90.75 164 THR A C 1
ATOM 1336 O O . THR A 1 164 ? -8.454 -15.332 -0.050 1.00 90.75 164 THR A O 1
ATOM 1339 N N . SER A 1 165 ? -7.093 -15.047 1.718 1.00 89.31 165 SER A N 1
ATOM 1340 C CA . SER A 1 165 ? -8.126 -14.447 2.563 1.00 89.31 165 SER A CA 1
ATOM 1341 C C . SER A 1 165 ? -8.579 -13.101 2.017 1.00 89.31 165 SER A C 1
ATOM 1343 O O . SER A 1 165 ? -9.774 -12.798 2.052 1.00 89.31 165 SER A O 1
ATOM 1345 N N . LEU A 1 166 ? -7.658 -12.304 1.460 1.00 89.06 166 LEU A N 1
ATOM 1346 C CA . LEU A 1 166 ? -8.013 -11.043 0.813 1.00 89.06 166 LEU A CA 1
ATOM 1347 C C . LEU A 1 166 ? -8.944 -11.276 -0.383 1.00 89.06 166 LEU A C 1
ATOM 1349 O O . LEU A 1 166 ? -9.989 -10.635 -0.479 1.00 89.06 166 LEU A O 1
ATOM 1353 N N . GLN A 1 167 ? -8.600 -12.204 -1.278 1.00 90.94 167 GLN A N 1
ATOM 1354 C CA . GLN A 1 167 ? -9.419 -12.514 -2.449 1.00 90.94 167 GLN A CA 1
ATOM 1355 C C . GLN A 1 167 ? -10.785 -13.074 -2.056 1.00 90.94 167 GLN A C 1
ATOM 1357 O O . GLN A 1 167 ? -11.792 -12.642 -2.615 1.00 90.94 167 GLN A O 1
ATOM 1362 N N . HIS A 1 168 ? -10.836 -13.968 -1.066 1.00 91.12 168 HIS A N 1
ATOM 1363 C CA . HIS A 1 168 ? -12.092 -14.474 -0.521 1.00 91.12 168 HIS A CA 1
ATOM 1364 C C . HIS A 1 168 ? -12.963 -13.334 0.025 1.00 91.12 168 HIS A C 1
ATOM 1366 O O . HIS A 1 168 ? -14.122 -13.210 -0.357 1.00 91.12 168 HIS A O 1
ATOM 1372 N N . CYS A 1 169 ? -12.397 -12.443 0.844 1.00 88.62 169 CYS A N 1
ATOM 1373 C CA . CYS A 1 169 ? -13.099 -11.280 1.390 1.00 88.62 169 CYS A CA 1
ATOM 1374 C C . CYS A 1 169 ? -13.640 -10.353 0.286 1.00 88.62 169 CYS A C 1
ATOM 1376 O O . CYS A 1 169 ? -14.809 -9.969 0.305 1.00 88.62 169 CYS A O 1
ATOM 1378 N N . LEU A 1 170 ? -12.825 -10.051 -0.730 1.00 88.44 170 LEU A N 1
ATOM 1379 C CA . LEU A 1 170 ? -13.243 -9.234 -1.872 1.00 88.44 170 LEU A CA 1
ATOM 1380 C C . LEU A 1 170 ? -14.339 -9.902 -2.712 1.00 88.44 170 LEU A C 1
ATOM 1382 O O . LEU A 1 170 ? -15.191 -9.204 -3.260 1.00 88.44 170 LEU A O 1
ATOM 1386 N N . LEU A 1 171 ? -14.311 -11.229 -2.853 1.00 90.75 171 LEU A N 1
ATOM 1387 C CA . LEU A 1 171 ? -15.363 -11.985 -3.531 1.00 90.75 171 LEU A CA 1
ATOM 1388 C C . LEU A 1 171 ? -16.664 -11.942 -2.732 1.00 90.75 171 LEU A C 1
ATOM 1390 O O . LEU A 1 171 ? -17.698 -11.624 -3.316 1.00 90.75 171 LEU A O 1
ATOM 1394 N N . SER A 1 172 ? -16.608 -12.164 -1.416 1.00 90.50 172 SER A N 1
ATOM 1395 C CA . SER A 1 172 ? -17.771 -12.034 -0.535 1.00 90.50 172 SER A CA 1
ATOM 1396 C C . SER A 1 172 ? -18.415 -10.658 -0.671 1.00 90.50 172 SER A C 1
ATOM 1398 O O . SER A 1 172 ? -19.597 -10.584 -0.979 1.00 90.50 172 SER A O 1
ATOM 1400 N N . PHE A 1 173 ? -17.638 -9.571 -0.610 1.00 86.94 173 PHE A N 1
ATOM 1401 C CA . PHE A 1 173 ? -18.169 -8.210 -0.780 1.00 86.94 173 PHE A CA 1
ATOM 1402 C C . PHE A 1 173 ? -18.791 -7.939 -2.155 1.00 86.94 173 PHE A C 1
ATOM 1404 O O . PHE A 1 173 ? -19.683 -7.104 -2.269 1.00 86.94 173 PHE A O 1
ATOM 1411 N N . LYS A 1 174 ? -18.328 -8.604 -3.220 1.00 87.25 174 LYS A N 1
ATOM 1412 C CA . LYS A 1 174 ? -18.946 -8.484 -4.553 1.00 87.25 174 LYS A CA 1
ATOM 1413 C C . LYS A 1 174 ? -20.273 -9.236 -4.642 1.00 87.25 174 LYS A C 1
ATOM 1415 O O . LYS A 1 174 ? -21.166 -8.816 -5.376 1.00 87.25 174 LYS A O 1
ATOM 1420 N N . VAL A 1 175 ? -20.377 -10.370 -3.953 1.00 90.88 175 VAL A N 1
ATOM 1421 C CA . VAL A 1 175 ? -21.577 -11.217 -3.950 1.00 90.88 175 VAL A CA 1
ATOM 1422 C C . VAL A 1 175 ? -22.620 -10.692 -2.961 1.00 90.88 175 VAL A C 1
ATOM 1424 O O . VAL A 1 175 ? -23.818 -10.814 -3.215 1.00 90.88 175 VAL A O 1
ATOM 1427 N N . GLU A 1 176 ? -22.195 -10.055 -1.872 1.00 84.69 176 GLU A N 1
ATOM 1428 C CA . GLU A 1 176 ? -23.065 -9.355 -0.930 1.00 84.69 176 GLU A CA 1
ATOM 1429 C C . GLU A 1 176 ? -23.905 -8.298 -1.669 1.00 84.69 176 GLU A C 1
ATOM 1431 O O . GLU A 1 176 ? -23.393 -7.347 -2.251 1.00 84.69 176 GLU A O 1
ATOM 1436 N N . GLY A 1 177 ? -25.225 -8.501 -1.697 1.00 70.25 177 GLY A N 1
ATOM 1437 C CA . GLY A 1 177 ? -26.165 -7.644 -2.432 1.00 70.25 177 GLY A CA 1
ATOM 1438 C C . GLY A 1 177 ? -26.435 -8.048 -3.889 1.00 70.25 177 GLY A C 1
ATOM 1439 O O . GLY A 1 177 ? -27.343 -7.485 -4.496 1.00 70.25 177 GLY A O 1
ATOM 1440 N N . SER A 1 178 ? -25.735 -9.054 -4.430 1.00 67.31 178 SER A N 1
ATOM 1441 C CA . SER A 1 178 ? -26.043 -9.667 -5.738 1.00 67.31 178 SER A CA 1
ATOM 1442 C C . SER A 1 178 ? -27.151 -10.731 -5.667 1.00 67.31 178 SER A C 1
ATOM 1444 O O . SER A 1 178 ? -27.503 -11.315 -6.686 1.00 67.31 178 SER A O 1
ATOM 1446 N N . SER A 1 179 ? -27.723 -10.977 -4.482 1.00 60.03 179 SER A N 1
ATOM 1447 C CA . SER A 1 179 ? -28.949 -11.769 -4.342 1.00 60.03 179 SER A CA 1
ATOM 1448 C C . SER A 1 179 ? -30.155 -10.944 -4.805 1.00 60.03 179 SER A C 1
ATOM 1450 O O . SER A 1 179 ? -30.684 -10.116 -4.057 1.00 60.03 179 SER A O 1
ATOM 1452 N N . LYS A 1 180 ? -30.548 -11.161 -6.060 1.00 50.88 180 LYS A N 1
ATOM 1453 C CA . LYS A 1 180 ? -31.889 -10.943 -6.606 1.00 50.88 180 LYS A CA 1
ATOM 1454 C C . LYS A 1 180 ? -32.222 -12.083 -7.553 1.00 50.88 180 LYS A C 1
ATOM 1456 O O . LYS A 1 180 ? -31.327 -12.448 -8.346 1.00 50.88 180 LYS A O 1
#